Protein AF-A0A7J6RR13-F1 (afdb_monomer)

Structure (mmCIF, N/CA/C/O backbone):
data_AF-A0A7J6RR13-F1
#
_entry.id   AF-A0A7J6RR13-F1
#
loop_
_atom_site.group_PDB
_atom_site.id
_atom_site.type_symbol
_atom_site.label_atom_id
_atom_site.label_alt_id
_atom_site.label_comp_id
_atom_site.label_asym_id
_atom_site.label_entity_id
_atom_site.label_seq_id
_atom_site.pdbx_PDB_ins_code
_atom_site.Cartn_x
_atom_site.Cartn_y
_atom_site.Cartn_z
_atom_site.occupancy
_atom_site.B_iso_or_equiv
_atom_site.auth_seq_id
_atom_site.auth_comp_id
_atom_site.auth_asym_id
_atom_site.auth_atom_id
_atom_site.pdbx_PDB_model_num
ATOM 1 N N . MET A 1 1 ? 8.944 46.182 48.265 1.00 41.97 1 MET A N 1
ATOM 2 C CA . MET A 1 1 ? 8.358 44.903 47.811 1.00 41.97 1 MET A CA 1
ATOM 3 C C . MET A 1 1 ? 7.814 45.131 46.407 1.00 41.97 1 MET A C 1
ATOM 5 O O . MET A 1 1 ? 6.858 45.879 46.268 1.00 41.97 1 MET A O 1
ATOM 9 N N . ARG A 1 2 ? 8.484 44.636 45.361 1.00 43.03 2 ARG A N 1
ATOM 10 C CA . ARG A 1 2 ? 8.027 44.756 43.967 1.00 43.03 2 ARG A CA 1
ATOM 11 C C . ARG A 1 2 ? 7.889 43.349 43.400 1.00 43.03 2 ARG A C 1
ATOM 13 O O . ARG A 1 2 ? 8.850 42.588 43.429 1.00 43.03 2 ARG A O 1
ATOM 20 N N . SER A 1 3 ? 6.666 43.035 42.985 1.00 42.75 3 SER A N 1
ATOM 21 C CA . SER A 1 3 ? 6.217 41.752 42.454 1.00 42.75 3 SER A CA 1
ATOM 22 C C . SER A 1 3 ? 7.089 41.247 41.312 1.00 42.75 3 SER A C 1
ATOM 24 O O . SER A 1 3 ? 7.333 41.975 40.350 1.00 42.75 3 SER A O 1
ATOM 26 N N . LEU A 1 4 ? 7.473 39.973 41.388 1.00 46.00 4 LEU A N 1
ATOM 27 C CA . LEU A 1 4 ? 7.881 39.200 40.223 1.00 46.00 4 LEU A CA 1
ATOM 28 C C . LEU A 1 4 ? 6.623 38.702 39.504 1.00 46.00 4 LEU A C 1
ATOM 30 O O . LEU A 1 4 ? 5.854 37.910 40.047 1.00 46.00 4 LEU A O 1
ATOM 34 N N . LEU A 1 5 ? 6.431 39.171 38.275 1.00 46.97 5 LEU A N 1
ATOM 35 C CA . LEU A 1 5 ? 5.441 38.657 37.339 1.00 46.97 5 LEU A CA 1
ATOM 36 C C . LEU A 1 5 ? 6.044 37.407 36.677 1.00 46.97 5 LEU A C 1
ATOM 38 O O . LEU A 1 5 ? 6.950 37.519 35.854 1.00 46.97 5 LEU A O 1
ATOM 42 N N . SER A 1 6 ? 5.598 36.214 37.071 1.00 47.19 6 SER A N 1
ATOM 43 C CA . SER A 1 6 ? 6.022 34.967 36.420 1.00 47.19 6 SER A CA 1
ATOM 44 C C . SER A 1 6 ? 5.177 34.744 35.168 1.00 47.19 6 SER A C 1
ATOM 46 O O . SER A 1 6 ? 3.999 34.406 35.262 1.00 47.19 6 SER A O 1
ATOM 48 N N . ILE A 1 7 ? 5.768 34.958 33.992 1.00 52.34 7 ILE A N 1
ATOM 49 C CA . ILE A 1 7 ? 5.171 34.583 32.707 1.00 52.34 7 ILE A CA 1
ATOM 50 C C . ILE A 1 7 ? 5.373 33.074 32.547 1.00 52.34 7 ILE A C 1
ATOM 52 O O . ILE A 1 7 ? 6.474 32.616 32.248 1.00 52.34 7 ILE A O 1
ATOM 56 N N . ILE A 1 8 ? 4.317 32.294 32.773 1.00 52.72 8 ILE A N 1
ATOM 57 C CA . ILE A 1 8 ? 4.317 30.859 32.481 1.00 52.72 8 ILE A CA 1
ATOM 58 C C . ILE A 1 8 ? 4.077 30.702 30.977 1.00 52.72 8 ILE A C 1
ATOM 60 O O . ILE A 1 8 ? 2.943 30.776 30.502 1.00 52.72 8 ILE A O 1
ATOM 64 N N . PHE A 1 9 ? 5.151 30.493 30.216 1.00 44.97 9 PHE A N 1
ATOM 65 C CA . PHE A 1 9 ? 5.060 29.992 28.847 1.00 44.97 9 PHE A CA 1
ATOM 66 C C . PHE A 1 9 ? 4.526 28.557 28.896 1.00 44.97 9 PHE A C 1
ATOM 68 O O . PHE A 1 9 ? 5.249 27.616 29.213 1.00 44.97 9 PHE A O 1
ATOM 75 N N . SER A 1 10 ? 3.237 28.386 28.603 1.00 44.53 10 SER A N 1
ATOM 76 C CA . SER A 1 10 ? 2.660 27.065 28.359 1.00 44.53 10 SER A CA 1
ATOM 77 C C . SER A 1 10 ? 3.145 26.573 26.999 1.00 44.53 10 SER A C 1
ATOM 79 O O . SER A 1 10 ? 2.553 26.888 25.968 1.00 44.53 10 SER A O 1
ATOM 81 N N . ILE A 1 11 ? 4.242 25.817 26.987 1.00 50.94 11 ILE A N 1
ATOM 82 C CA . ILE A 1 11 ? 4.650 25.038 25.819 1.00 50.94 11 ILE A CA 1
ATOM 83 C C . ILE A 1 11 ? 3.606 23.928 25.673 1.00 50.94 11 ILE A C 1
ATOM 85 O O . ILE A 1 11 ? 3.635 22.935 26.397 1.00 50.94 11 ILE A O 1
ATOM 89 N N . ARG A 1 12 ? 2.633 24.106 24.772 1.00 43.94 12 ARG A N 1
ATOM 90 C CA . ARG A 1 12 ? 1.793 22.993 24.321 1.00 43.94 12 ARG A CA 1
ATOM 91 C C . ARG A 1 12 ? 2.690 22.069 23.508 1.00 43.94 12 ARG A C 1
ATOM 93 O O . ARG A 1 12 ? 2.877 22.290 22.316 1.00 43.94 12 ARG A O 1
ATOM 100 N N . ALA A 1 13 ? 3.252 21.054 24.160 1.00 44.22 13 ALA A N 1
ATOM 101 C CA . ALA A 1 13 ? 3.733 19.873 23.464 1.00 44.22 13 ALA A CA 1
ATOM 102 C C . ALA A 1 13 ? 2.550 19.346 22.646 1.00 44.22 13 ALA A C 1
ATOM 104 O O . ALA A 1 13 ? 1.556 18.876 23.200 1.00 44.22 13 ALA A O 1
ATOM 105 N N . THR A 1 14 ? 2.595 19.541 21.332 1.00 43.06 14 THR A N 1
ATOM 106 C CA . THR A 1 14 ? 1.625 18.946 20.418 1.00 43.06 14 THR A CA 1
ATOM 107 C C . THR A 1 14 ? 2.028 17.483 20.342 1.00 43.06 14 THR A C 1
ATOM 109 O O . THR A 1 14 ? 2.876 17.111 19.541 1.00 43.06 14 THR A O 1
ATOM 112 N N . GLN A 1 15 ? 1.539 16.678 21.287 1.00 44.94 15 GLN A N 1
ATOM 113 C CA . GLN A 1 15 ? 1.680 15.231 21.214 1.00 44.94 15 GLN A CA 1
ATOM 114 C C . GLN A 1 15 ? 1.097 14.823 19.861 1.00 44.94 15 GLN A C 1
ATOM 116 O O . GLN A 1 15 ? -0.059 15.151 19.579 1.00 44.94 15 GLN A O 1
ATOM 121 N N . ALA A 1 16 ? 1.924 14.226 18.999 1.00 55.31 16 ALA A N 1
ATOM 122 C CA . ALA A 1 16 ? 1.463 13.696 17.727 1.00 55.31 16 ALA A CA 1
ATOM 123 C C . ALA A 1 16 ? 0.256 12.794 18.016 1.00 55.31 16 ALA A C 1
ATOM 125 O O . ALA A 1 16 ? 0.287 11.998 18.959 1.00 55.31 16 ALA A O 1
ATOM 126 N N . ALA A 1 17 ? -0.846 13.007 17.294 1.00 58.78 17 ALA A N 1
ATOM 127 C CA . ALA A 1 17 ? -2.026 12.176 17.474 1.00 58.78 17 ALA A CA 1
ATOM 128 C C . ALA A 1 17 ? -1.633 10.712 17.206 1.00 58.78 17 ALA A C 1
ATOM 130 O O . ALA A 1 17 ? -0.877 10.472 16.262 1.00 58.78 17 ALA A O 1
ATOM 131 N N . PRO A 1 18 ? -2.106 9.751 18.019 1.00 69.88 18 PRO A N 1
ATOM 132 C CA . PRO A 1 18 ? -1.796 8.346 17.802 1.00 69.88 18 PRO A CA 1
ATOM 133 C C . PRO A 1 18 ? -2.224 7.919 16.396 1.00 69.88 18 PRO A C 1
ATOM 135 O O . PRO A 1 18 ? -3.224 8.401 15.860 1.00 69.88 18 PRO A O 1
ATOM 138 N N . CYS A 1 19 ? -1.448 7.017 15.798 1.00 85.00 19 CYS A N 1
ATOM 139 C CA . CYS A 1 19 ? -1.724 6.478 14.476 1.00 85.00 19 CYS A CA 1
ATOM 140 C C . CYS A 1 19 ? -2.986 5.615 14.493 1.00 85.00 19 CYS A C 1
ATOM 142 O O . CYS A 1 19 ? -2.949 4.423 14.797 1.00 85.00 19 CYS A O 1
ATOM 144 N N . GLU A 1 20 ? -4.117 6.245 14.190 1.00 88.19 20 GLU A N 1
ATOM 145 C CA . GLU A 1 20 ? -5.411 5.577 14.143 1.00 88.19 20 GLU A CA 1
ATOM 146 C C . GLU A 1 20 ? -5.452 4.537 13.014 1.00 88.19 20 GLU A C 1
ATOM 148 O O . GLU A 1 20 ? -4.972 4.806 11.905 1.00 88.19 20 GLU A O 1
ATOM 153 N N . PRO A 1 21 ? -6.067 3.365 13.250 1.00 90.62 21 PRO A N 1
ATOM 154 C CA . PRO A 1 21 ? -6.291 2.397 12.193 1.00 90.62 21 PRO A CA 1
ATOM 155 C C . PRO A 1 21 ? -7.102 2.969 11.031 1.00 90.62 21 PRO A C 1
ATOM 157 O O . PRO A 1 21 ? -8.007 3.792 11.204 1.00 90.62 21 PRO A O 1
ATOM 160 N N . LEU A 1 22 ? -6.810 2.475 9.834 1.00 92.19 22 LEU A N 1
ATOM 161 C CA . LEU A 1 22 ? -7.473 2.897 8.611 1.00 92.19 22 LEU A CA 1
ATOM 162 C C . LEU A 1 22 ? -8.853 2.254 8.478 1.00 92.19 22 LEU A C 1
ATOM 164 O O . LEU A 1 22 ? -9.094 1.117 8.883 1.00 92.19 22 LEU A O 1
ATOM 168 N N . ASP A 1 23 ? -9.764 2.989 7.848 1.00 93.19 23 ASP A N 1
ATOM 169 C CA . ASP A 1 23 ? -11.093 2.496 7.509 1.00 93.19 23 ASP A CA 1
ATOM 170 C C . ASP A 1 23 ? -11.580 3.088 6.183 1.00 93.19 23 ASP A C 1
ATOM 172 O O . ASP A 1 23 ? -11.466 4.300 5.926 1.00 93.19 23 ASP A O 1
ATOM 176 N N . GLY A 1 24 ? -12.159 2.220 5.354 1.00 94.44 24 GLY A N 1
ATOM 177 C CA . GLY A 1 24 ? -12.729 2.557 4.056 1.00 94.44 24 GLY A CA 1
ATOM 178 C C . GLY A 1 24 ? -11.845 2.186 2.867 1.00 94.44 24 GLY A C 1
ATOM 179 O O . GLY A 1 24 ? -10.867 1.450 2.974 1.00 94.44 24 GLY A O 1
ATOM 180 N N . ILE A 1 25 ? -12.231 2.679 1.692 1.00 96.62 25 ILE A N 1
ATOM 181 C CA . ILE A 1 25 ? -11.571 2.354 0.425 1.00 96.62 25 ILE A CA 1
ATOM 182 C C . ILE A 1 25 ? -10.623 3.487 0.052 1.00 96.62 25 ILE A C 1
ATOM 184 O O . ILE A 1 25 ? -11.032 4.645 -0.018 1.00 96.62 25 ILE A O 1
ATOM 188 N N . LEU A 1 26 ? -9.364 3.153 -0.204 1.00 96.12 26 LEU A N 1
ATOM 189 C CA . LEU A 1 26 ? -8.349 4.048 -0.734 1.00 96.12 26 LEU A CA 1
ATOM 190 C C . LEU A 1 26 ? -8.066 3.667 -2.187 1.00 96.12 26 LEU A C 1
ATOM 192 O O . LEU A 1 26 ? -7.718 2.528 -2.481 1.00 96.12 26 LEU A O 1
ATOM 196 N N . VAL A 1 27 ? -8.214 4.619 -3.101 1.00 96.81 27 VAL A N 1
ATOM 197 C CA . VAL A 1 27 ? -8.019 4.431 -4.546 1.00 96.81 27 VAL A CA 1
ATOM 198 C C . VAL A 1 27 ? -6.785 5.188 -5.008 1.00 96.81 27 VAL A C 1
ATOM 200 O O . VAL A 1 27 ? -6.430 6.217 -4.423 1.00 96.81 27 VAL A O 1
ATOM 203 N N . LYS A 1 28 ? -6.127 4.694 -6.062 1.00 95.38 28 LYS A N 1
ATOM 204 C CA . LYS A 1 28 ? -4.938 5.359 -6.601 1.00 95.38 28 LYS A CA 1
ATOM 205 C C . LYS A 1 28 ? -5.239 6.823 -6.937 1.00 95.38 28 LYS A C 1
ATOM 207 O O . LYS A 1 28 ? -6.207 7.130 -7.629 1.00 95.38 28 LYS A O 1
ATOM 212 N N . ASN A 1 29 ? -4.371 7.710 -6.466 1.00 95.88 29 ASN A N 1
ATOM 213 C CA . ASN A 1 29 ? -4.440 9.148 -6.684 1.00 95.88 29 ASN A CA 1
ATOM 214 C C . ASN A 1 29 ? -3.349 9.642 -7.646 1.00 95.88 29 ASN A C 1
ATOM 216 O O . ASN A 1 29 ? -3.658 10.355 -8.596 1.00 95.88 29 ASN A O 1
ATOM 220 N N . SER A 1 30 ? -2.092 9.247 -7.436 1.00 94.62 30 SER A N 1
ATOM 221 C CA . SER A 1 30 ? -0.953 9.611 -8.295 1.00 94.62 30 SER A CA 1
ATOM 222 C C . SER A 1 30 ? 0.056 8.464 -8.397 1.00 94.62 30 SER A C 1
ATOM 224 O O . SER A 1 30 ? -0.075 7.472 -7.685 1.00 94.62 30 SER A O 1
ATOM 226 N N . GLY A 1 31 ? 1.031 8.566 -9.304 1.00 91.81 31 GLY A N 1
ATOM 227 C CA . GLY A 1 31 ? 2.047 7.536 -9.559 1.00 91.81 31 GLY A CA 1
ATOM 228 C C . GLY A 1 31 ? 1.906 6.875 -10.938 1.00 91.81 31 GLY A C 1
ATOM 229 O O . GLY A 1 31 ? 1.072 7.306 -11.747 1.00 91.81 31 GLY A O 1
ATOM 230 N N . PRO A 1 32 ? 2.674 5.810 -11.226 1.00 90.31 32 PRO A N 1
ATOM 231 C CA . PRO A 1 32 ? 2.847 5.279 -12.580 1.00 90.31 32 PRO A CA 1
ATOM 232 C C . PRO A 1 32 ? 1.530 4.795 -13.194 1.00 90.31 32 PRO A C 1
ATOM 234 O O . PRO A 1 32 ? 0.698 4.192 -12.518 1.00 90.31 32 PRO A O 1
ATOM 237 N N . SER A 1 33 ? 1.318 5.052 -14.487 1.00 89.19 33 SER A N 1
ATOM 238 C CA . SER A 1 33 ? 0.071 4.706 -15.195 1.00 89.19 33 SER A CA 1
ATOM 239 C C . SER A 1 33 ? -0.192 3.198 -15.258 1.00 89.19 33 SER A C 1
ATOM 241 O O . SER A 1 33 ? -1.347 2.780 -15.264 1.00 89.19 33 SER A O 1
ATOM 243 N N . LYS A 1 34 ? 0.875 2.391 -15.246 1.00 87.19 34 LYS A N 1
ATOM 244 C CA . LYS A 1 34 ? 0.837 0.922 -15.224 1.00 87.19 34 LYS A CA 1
ATOM 245 C C . LYS A 1 34 ? 0.338 0.343 -13.891 1.00 87.19 34 LYS A C 1
ATOM 247 O O . LYS A 1 34 ? 0.056 -0.849 -13.836 1.00 87.19 34 LYS A O 1
ATOM 252 N N . LEU A 1 35 ? 0.220 1.161 -12.843 1.00 90.25 35 LEU A N 1
ATOM 253 C CA . LEU A 1 35 ? -0.398 0.788 -11.576 1.00 90.25 35 LEU A CA 1
ATOM 254 C C . LEU A 1 35 ? -1.759 1.459 -11.458 1.00 90.25 35 LEU A C 1
ATOM 256 O O . LEU A 1 35 ? -1.872 2.681 -11.570 1.00 90.25 35 LEU A O 1
ATOM 260 N N . THR A 1 36 ? -2.787 0.669 -11.184 1.00 93.00 36 THR A N 1
ATOM 261 C CA . THR A 1 36 ? -4.116 1.145 -10.781 1.00 93.00 36 THR A CA 1
ATOM 262 C C . THR A 1 36 ? -4.680 0.225 -9.703 1.00 93.00 36 THR A C 1
ATOM 264 O O . THR A 1 36 ? -4.099 -0.820 -9.412 1.00 93.00 36 THR A O 1
ATOM 267 N N . GLY A 1 37 ? -5.798 0.611 -9.090 1.00 94.25 37 GLY A N 1
ATOM 268 C CA . GLY A 1 37 ? -6.497 -0.227 -8.122 1.00 94.25 37 GLY A CA 1
ATOM 269 C C . GLY A 1 37 ? -6.823 0.491 -6.823 1.00 94.25 37 GLY A C 1
ATOM 270 O O . GLY A 1 37 ? -6.874 1.726 -6.759 1.00 94.25 37 GLY A O 1
ATOM 271 N N . SER A 1 38 ? -7.065 -0.311 -5.795 1.00 96.31 38 SER A N 1
ATOM 272 C CA . SER A 1 38 ? -7.536 0.141 -4.497 1.00 96.31 38 SER A CA 1
ATOM 273 C C . SER A 1 38 ? -7.102 -0.778 -3.365 1.00 96.31 38 SER A C 1
ATOM 275 O O . SER A 1 38 ? -6.947 -1.987 -3.549 1.00 96.31 38 SER A O 1
ATOM 277 N N . PHE A 1 39 ? -7.059 -0.202 -2.174 1.00 95.50 39 PHE A N 1
ATOM 278 C CA . PHE A 1 39 ? -7.016 -0.908 -0.907 1.00 95.50 39 PHE A CA 1
ATOM 279 C C . PHE A 1 39 ? -8.337 -0.686 -0.178 1.00 95.50 39 PHE A C 1
ATOM 281 O O . PHE A 1 39 ? -8.844 0.434 -0.144 1.00 95.50 39 PHE A O 1
ATOM 288 N N . LYS A 1 40 ? -8.904 -1.728 0.415 1.00 97.06 40 LYS A N 1
ATOM 289 C CA . LYS A 1 40 ? -10.096 -1.629 1.255 1.00 97.06 40 LYS A CA 1
ATOM 290 C C . LYS A 1 40 ? -9.708 -1.984 2.676 1.00 97.06 40 LYS A C 1
ATOM 292 O O . LYS A 1 40 ? -9.536 -3.155 2.985 1.00 97.06 40 LYS A O 1
ATOM 297 N N . PHE A 1 41 ? -9.590 -0.977 3.524 1.00 95.88 41 PHE A N 1
ATOM 298 C CA . PHE A 1 41 ? -9.243 -1.140 4.923 1.00 95.88 41 PHE A CA 1
ATOM 299 C C . PHE A 1 41 ? -10.477 -1.366 5.786 1.00 95.88 41 PHE A C 1
ATOM 301 O O . PHE A 1 41 ? -11.534 -0.761 5.602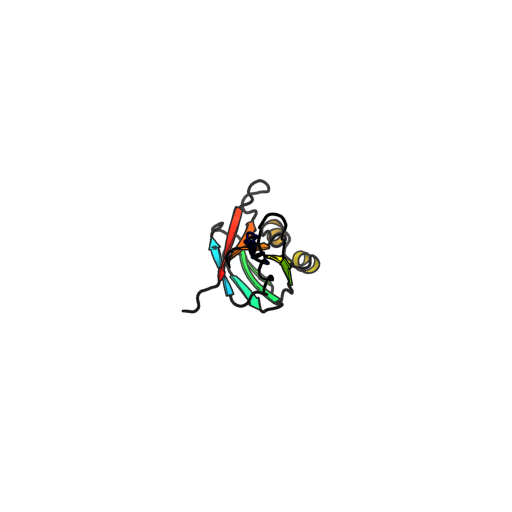 1.00 95.88 41 PHE A O 1
ATOM 308 N N . THR A 1 42 ? -10.271 -2.219 6.771 1.00 94.81 42 THR A N 1
ATOM 309 C CA . THR A 1 42 ? -10.975 -2.279 8.046 1.00 94.81 42 THR A CA 1
ATOM 310 C C . THR A 1 42 ? -9.963 -1.915 9.134 1.00 94.81 42 THR A C 1
ATOM 312 O O . THR A 1 42 ? -8.763 -1.859 8.869 1.00 94.81 42 THR A O 1
ATOM 315 N N . LYS A 1 43 ? -10.397 -1.747 10.384 1.00 92.88 43 LYS A N 1
ATOM 316 C CA . LYS A 1 43 ? -9.501 -1.353 11.489 1.00 92.88 43 LYS A CA 1
ATOM 317 C C . LYS A 1 43 ? -8.318 -2.298 11.760 1.00 92.88 43 LYS A C 1
ATOM 319 O O . LYS A 1 43 ? -7.425 -1.925 12.503 1.00 92.88 43 LYS A O 1
ATOM 324 N N . THR A 1 44 ? -8.328 -3.529 11.255 1.00 94.06 44 THR A N 1
ATOM 325 C CA . THR A 1 44 ? -7.268 -4.520 11.537 1.00 94.06 44 THR A CA 1
ATOM 326 C C . THR A 1 44 ? -6.809 -5.300 10.313 1.00 94.06 44 THR A C 1
ATOM 328 O O . THR A 1 44 ? -5.801 -5.997 10.374 1.00 94.06 44 THR A O 1
ATOM 331 N N . HIS A 1 45 ? -7.557 -5.218 9.212 1.00 96.19 45 HIS A N 1
ATOM 332 C CA . HIS A 1 45 ? -7.266 -5.940 7.979 1.00 96.19 45 HIS A CA 1
ATOM 333 C C . HIS A 1 45 ? -7.508 -5.059 6.763 1.00 96.19 45 HIS A C 1
ATOM 335 O O . HIS A 1 45 ? -8.325 -4.139 6.826 1.00 96.19 45 HIS A O 1
ATOM 341 N N . PHE A 1 46 ? -6.895 -5.386 5.634 1.00 95.44 46 PHE A N 1
ATOM 342 C CA . PHE A 1 46 ? -7.280 -4.804 4.358 1.00 95.44 46 PHE A CA 1
ATOM 343 C C . PHE A 1 46 ? -7.319 -5.819 3.222 1.00 95.44 46 PHE A C 1
ATOM 345 O O . PHE A 1 46 ? -6.620 -6.831 3.233 1.00 95.44 46 PHE A O 1
ATOM 352 N N . ASP A 1 47 ? -8.128 -5.506 2.218 1.00 95.25 47 ASP A N 1
ATOM 353 C CA . ASP A 1 47 ? -8.090 -6.163 0.920 1.00 95.25 47 ASP A CA 1
ATOM 354 C C . ASP A 1 47 ? -7.296 -5.295 -0.049 1.00 95.25 47 ASP A C 1
ATOM 356 O O . ASP A 1 47 ? -7.443 -4.072 -0.090 1.00 95.25 47 ASP A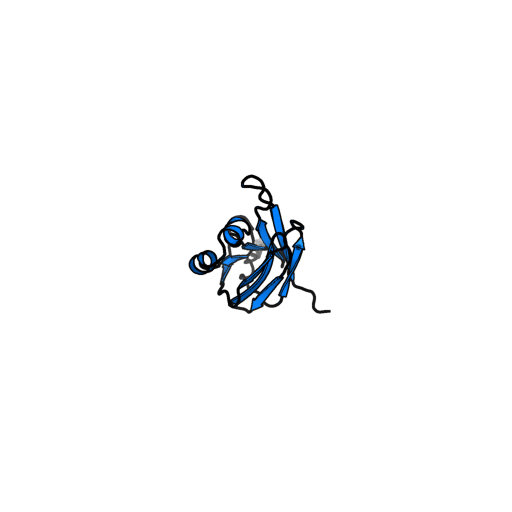 O 1
ATOM 360 N N . MET A 1 48 ? -6.479 -5.931 -0.871 1.00 92.81 48 MET A N 1
ATOM 361 C CA . MET A 1 48 ? -5.716 -5.305 -1.931 1.00 92.81 48 MET A CA 1
ATOM 362 C C . MET A 1 48 ? -6.240 -5.794 -3.274 1.00 92.81 48 MET A C 1
ATOM 364 O O . MET A 1 48 ? -6.270 -6.994 -3.543 1.00 92.81 48 MET A O 1
ATOM 368 N N . ASN A 1 49 ? -6.629 -4.856 -4.131 1.00 94.62 49 ASN A N 1
ATOM 369 C CA . ASN A 1 49 ? -7.042 -5.127 -5.500 1.00 94.62 49 ASN A CA 1
ATOM 370 C C . ASN A 1 49 ? -6.299 -4.169 -6.429 1.00 94.62 49 ASN A C 1
ATOM 372 O O . ASN A 1 49 ? -6.692 -3.012 -6.582 1.00 94.62 49 ASN A O 1
ATOM 376 N N . LEU A 1 50 ? -5.201 -4.644 -7.005 1.00 91.06 50 LEU A N 1
ATOM 377 C CA . LEU A 1 50 ? -4.330 -3.874 -7.880 1.00 91.06 50 LEU A CA 1
ATOM 378 C C . LEU A 1 50 ? -4.411 -4.407 -9.306 1.00 91.06 50 LEU A C 1
ATOM 380 O O . LEU A 1 50 ? -4.656 -5.584 -9.548 1.00 91.06 50 LEU A O 1
ATOM 384 N N . ASN A 1 51 ? -4.157 -3.535 -10.267 1.00 90.31 51 ASN A N 1
ATOM 385 C CA . ASN A 1 51 ? -3.788 -3.931 -11.612 1.00 90.31 51 ASN A CA 1
ATOM 386 C C . ASN A 1 51 ? -2.377 -3.404 -11.866 1.00 90.31 51 ASN A C 1
ATOM 388 O O . ASN A 1 51 ? -2.142 -2.193 -11.815 1.00 90.31 51 ASN A O 1
ATOM 392 N N . TYR A 1 52 ? -1.462 -4.342 -12.085 1.00 83.19 52 TYR A N 1
ATOM 393 C CA . TYR A 1 52 ? -0.039 -4.122 -12.274 1.00 83.19 52 TYR A CA 1
ATOM 394 C C . TYR A 1 52 ? 0.330 -4.484 -13.716 1.00 83.19 52 TYR A C 1
ATOM 396 O O . TYR A 1 52 ? 0.191 -5.636 -14.124 1.00 83.19 52 TYR A O 1
ATOM 404 N N . ALA A 1 53 ? 0.770 -3.502 -14.505 1.00 83.81 53 ALA A N 1
ATOM 405 C CA . ALA A 1 53 ? 1.164 -3.672 -15.909 1.00 83.81 53 ALA A CA 1
ATOM 406 C C . ALA A 1 53 ? 0.119 -4.412 -16.778 1.00 83.81 53 ALA A C 1
ATOM 408 O O . ALA A 1 53 ? 0.468 -5.139 -17.704 1.00 83.81 53 ALA A O 1
ATOM 409 N N . GLY A 1 54 ? -1.174 -4.237 -16.483 1.00 84.31 54 GLY A N 1
ATOM 410 C CA . GLY A 1 54 ? -2.272 -4.897 -17.197 1.00 84.31 54 GLY A CA 1
ATOM 411 C C . GLY A 1 54 ? -2.686 -6.256 -16.622 1.00 84.31 54 GLY A C 1
ATOM 412 O O . GLY A 1 54 ? -3.659 -6.834 -17.103 1.00 84.31 54 GLY A O 1
ATOM 413 N N . SER A 1 55 ? -2.001 -6.751 -15.588 1.00 85.69 55 SER A N 1
ATOM 414 C CA . SER A 1 55 ? -2.353 -7.984 -14.881 1.00 85.69 55 SER A CA 1
ATOM 415 C C . SER A 1 55 ? -3.073 -7.678 -13.561 1.00 85.69 55 SER A C 1
ATOM 417 O O . SER A 1 55 ? -2.517 -6.974 -12.711 1.00 85.69 55 SER A O 1
ATOM 419 N N . PRO A 1 56 ? -4.296 -8.200 -13.346 1.00 90.00 56 PRO A N 1
ATOM 420 C CA . PRO A 1 56 ? -4.993 -8.038 -12.079 1.00 90.00 56 PRO A CA 1
ATOM 421 C C . PRO A 1 56 ? -4.330 -8.878 -10.984 1.00 90.00 56 PRO A C 1
ATOM 423 O O . PRO A 1 56 ? -3.938 -10.024 -11.203 1.00 90.00 56 PRO A O 1
ATOM 426 N N . TYR A 1 57 ? -4.264 -8.316 -9.785 1.00 87.00 57 TYR A N 1
ATOM 427 C CA . TYR A 1 57 ? -3.738 -8.959 -8.597 1.00 87.00 57 TYR A CA 1
ATOM 428 C C . TYR A 1 57 ? -4.614 -8.642 -7.388 1.00 87.00 57 TYR A C 1
ATOM 430 O O . TYR A 1 57 ? -4.888 -7.479 -7.087 1.00 87.00 57 TYR A O 1
ATOM 438 N N . ARG A 1 58 ? -5.051 -9.691 -6.687 1.00 91.25 58 ARG A N 1
ATOM 439 C CA . ARG A 1 58 ? -5.947 -9.577 -5.539 1.00 91.25 58 ARG A CA 1
ATOM 440 C C . ARG A 1 58 ? -5.451 -10.427 -4.383 1.00 91.25 58 ARG A C 1
ATOM 442 O O . ARG A 1 58 ? -5.175 -11.610 -4.561 1.00 91.25 58 ARG A O 1
ATOM 449 N N . VAL A 1 59 ? -5.404 -9.821 -3.204 1.00 89.38 59 VAL A N 1
ATOM 450 C CA . VAL A 1 59 ? -5.197 -10.497 -1.921 1.00 89.38 59 VAL A CA 1
ATOM 451 C C . VAL A 1 59 ? -6.187 -9.907 -0.938 1.00 89.38 59 VAL A C 1
ATOM 453 O O . VAL A 1 59 ? -6.405 -8.701 -0.927 1.00 89.38 59 VAL A O 1
ATOM 456 N N . GLU A 1 60 ? -6.797 -10.752 -0.127 1.00 92.69 60 GLU A N 1
ATOM 457 C CA . GLU A 1 60 ? -7.842 -10.346 0.806 1.00 92.69 60 GLU A CA 1
ATOM 458 C C . GLU A 1 60 ? -7.424 -10.632 2.235 1.00 92.69 60 GLU A C 1
ATOM 460 O O . GLU A 1 60 ? -6.596 -11.514 2.483 1.00 92.69 60 GLU A O 1
ATOM 465 N N . ASN A 1 61 ? -8.052 -9.916 3.163 1.00 93.94 61 ASN A N 1
ATOM 466 C CA . ASN A 1 61 ? -7.921 -10.155 4.590 1.00 93.94 61 ASN A CA 1
ATOM 467 C C . ASN A 1 61 ? -6.455 -10.135 5.072 1.00 93.94 61 ASN A C 1
ATOM 469 O O . ASN A 1 61 ? -6.023 -11.005 5.830 1.00 93.94 61 ASN A O 1
ATOM 473 N N . ILE A 1 62 ? -5.679 -9.149 4.613 1.00 92.88 62 ILE A N 1
ATOM 474 C CA . ILE A 1 62 ? -4.295 -8.934 5.044 1.00 92.88 62 ILE A CA 1
ATOM 475 C C . ILE A 1 62 ? -4.315 -8.265 6.420 1.00 92.88 62 ILE A C 1
ATOM 477 O O . ILE A 1 62 ? -4.794 -7.134 6.503 1.00 92.88 62 ILE A O 1
ATOM 481 N N . PRO A 1 63 ? -3.809 -8.910 7.487 1.00 93.81 63 PRO A N 1
ATOM 482 C CA . PRO A 1 63 ? -3.680 -8.260 8.784 1.00 93.81 63 PRO A CA 1
ATOM 483 C C . PRO A 1 63 ? -2.630 -7.147 8.724 1.00 93.81 63 PRO A C 1
ATOM 485 O O . PRO A 1 63 ? -1.601 -7.302 8.062 1.00 93.81 63 PRO A O 1
ATOM 488 N N . TYR A 1 64 ? -2.879 -6.050 9.437 1.00 93.75 64 TYR A N 1
ATOM 489 C CA . TYR A 1 64 ? -1.925 -4.949 9.575 1.00 93.75 64 TYR A CA 1
ATOM 490 C C . TYR A 1 64 ? -2.031 -4.270 10.944 1.00 93.75 64 TYR A C 1
ATOM 492 O O . TYR A 1 64 ? -3.043 -4.391 11.644 1.00 93.75 64 TYR A O 1
ATOM 500 N N . SER A 1 65 ? -1.006 -3.494 11.279 1.00 93.00 65 SER A N 1
ATOM 501 C CA . SER A 1 65 ? -1.022 -2.512 12.366 1.00 93.00 65 SER A CA 1
ATOM 502 C C . SER A 1 65 ? -0.557 -1.149 11.866 1.00 93.00 65 SER A C 1
ATOM 504 O O . SER A 1 65 ? 0.140 -1.053 10.863 1.00 93.00 65 SER A O 1
ATOM 506 N N . MET A 1 66 ? -0.958 -0.085 12.560 1.00 92.31 66 MET A N 1
ATOM 507 C CA . MET A 1 66 ? -0.379 1.241 12.348 1.00 92.31 66 MET A CA 1
ATOM 508 C C . MET A 1 66 ? 0.690 1.478 13.411 1.00 92.31 66 MET A C 1
ATOM 510 O O . MET A 1 66 ? 0.414 1.316 14.602 1.00 92.31 66 MET A O 1
ATOM 514 N N . VAL A 1 67 ? 1.888 1.864 12.989 1.00 89.50 67 VAL A N 1
ATOM 515 C CA . VAL A 1 67 ? 3.013 2.171 13.875 1.00 89.50 67 VAL A CA 1
ATOM 516 C C . VAL A 1 67 ? 3.365 3.645 13.721 1.00 89.50 67 VAL A C 1
ATOM 518 O O . VAL A 1 67 ? 3.484 4.155 12.610 1.00 89.50 67 VAL A O 1
ATOM 521 N N . ASP A 1 68 ? 3.491 4.349 14.844 1.00 86.00 68 ASP A N 1
ATOM 522 C CA . ASP A 1 68 ? 3.983 5.727 14.852 1.00 86.00 68 ASP A CA 1
ATOM 523 C C . ASP A 1 68 ? 5.499 5.717 14.643 1.00 86.00 68 ASP A C 1
ATOM 525 O O . ASP A 1 68 ? 6.248 5.244 15.503 1.00 86.00 68 ASP A O 1
ATOM 529 N N . VAL A 1 69 ? 5.940 6.222 13.492 1.00 79.00 69 VAL A N 1
ATOM 530 C CA . VAL A 1 69 ? 7.359 6.364 13.167 1.00 79.00 69 VAL A CA 1
ATOM 531 C C . VAL A 1 69 ? 7.711 7.833 13.336 1.00 79.00 69 VAL A C 1
ATOM 533 O O . VAL A 1 69 ? 7.675 8.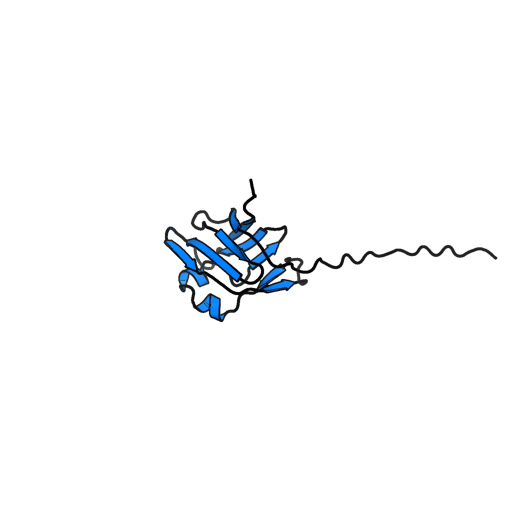636 12.403 1.00 79.00 69 VAL A O 1
ATOM 536 N N . GLN A 1 70 ? 8.025 8.198 14.580 1.00 65.06 70 GLN A N 1
ATOM 537 C CA . GLN A 1 70 ? 8.384 9.573 14.944 1.00 65.06 70 GLN A CA 1
ATOM 538 C C . GLN A 1 70 ? 9.707 10.022 14.309 1.00 65.06 70 GLN A C 1
ATOM 540 O O . GLN A 1 70 ? 9.959 11.223 14.169 1.00 65.06 70 GLN A O 1
ATOM 545 N N . ASP A 1 71 ? 10.536 9.073 13.877 1.00 55.16 71 ASP A N 1
ATOM 546 C CA . ASP A 1 71 ? 11.783 9.360 13.190 1.00 55.16 71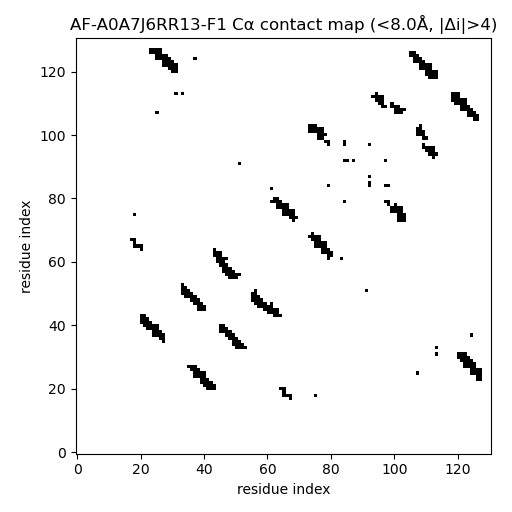 ASP A CA 1
ATOM 547 C C . ASP A 1 71 ? 11.496 9.883 11.768 1.00 55.16 71 ASP A C 1
ATOM 549 O O . ASP A 1 71 ? 10.845 9.245 10.947 1.00 55.16 71 ASP A O 1
ATOM 553 N N . ALA A 1 72 ? 11.991 11.091 11.478 1.00 50.66 72 ALA A N 1
ATOM 554 C CA . ALA A 1 72 ? 11.929 11.777 10.178 1.00 50.66 72 ALA A CA 1
ATOM 555 C C . ALA A 1 72 ? 10.567 12.344 9.711 1.00 50.66 72 ALA A C 1
ATOM 557 O O . ALA A 1 72 ? 10.470 12.790 8.567 1.00 50.66 72 ALA A O 1
ATOM 558 N N . GLY A 1 73 ? 9.540 12.417 10.567 1.00 58.59 73 GLY A N 1
ATOM 559 C CA . GLY A 1 73 ? 8.275 13.090 10.220 1.00 58.59 73 GLY A CA 1
ATOM 560 C C . GLY A 1 73 ? 7.475 12.390 9.112 1.00 58.59 73 GLY A C 1
ATOM 561 O O . GLY A 1 73 ? 6.711 13.041 8.400 1.00 58.59 73 GLY A O 1
ATOM 562 N N . GLN A 1 74 ? 7.667 11.077 8.958 1.00 63.38 74 GLN A N 1
ATOM 563 C CA . GLN A 1 74 ? 7.095 10.262 7.880 1.00 63.38 74 GLN A CA 1
ATOM 564 C C . GLN A 1 74 ? 5.625 9.866 8.118 1.00 63.38 74 GLN A C 1
ATOM 566 O O . GLN A 1 74 ? 4.982 9.306 7.232 1.00 63.38 74 GLN A O 1
ATOM 571 N N . GLY A 1 75 ? 5.059 10.226 9.275 1.00 78.25 75 GLY A N 1
ATOM 572 C CA . GLY A 1 75 ? 3.671 9.945 9.629 1.00 78.25 75 GLY A CA 1
ATOM 573 C C . GLY A 1 75 ? 3.518 8.563 10.258 1.00 78.25 75 GLY A C 1
ATOM 574 O O . GLY A 1 75 ? 4.306 8.180 11.117 1.00 78.25 75 GLY A O 1
ATOM 575 N N . CYS A 1 76 ? 2.486 7.831 9.846 1.00 88.56 76 CYS A N 1
ATOM 576 C CA . CYS A 1 76 ? 2.167 6.520 10.405 1.00 88.56 76 CYS A CA 1
ATOM 577 C C . CYS A 1 76 ? 2.529 5.411 9.422 1.00 88.56 76 CYS A C 1
ATOM 579 O O . CYS A 1 76 ? 1.991 5.380 8.320 1.00 88.56 76 CYS A O 1
ATOM 581 N N . GLU A 1 77 ? 3.390 4.482 9.810 1.00 91.69 77 GLU A N 1
ATOM 582 C CA . GLU A 1 77 ? 3.717 3.318 8.991 1.00 91.69 77 GLU A CA 1
ATOM 583 C C . GLU A 1 77 ? 2.599 2.275 9.065 1.00 91.69 77 GLU A C 1
ATOM 585 O O . GLU A 1 77 ? 2.023 2.015 10.125 1.00 91.69 77 GLU A O 1
ATOM 590 N N . LEU A 1 78 ? 2.286 1.686 7.916 1.00 92.75 78 LEU A N 1
ATOM 591 C CA . LEU A 1 78 ? 1.422 0.526 7.795 1.00 92.75 78 LEU A CA 1
ATOM 592 C C . LEU A 1 78 ? 2.293 -0.732 7.908 1.00 92.75 78 LEU A C 1
ATOM 594 O O . LEU A 1 78 ? 2.902 -1.162 6.930 1.00 92.75 78 LEU A O 1
ATOM 598 N N . ASP A 1 79 ? 2.331 -1.320 9.097 1.00 92.44 79 ASP A N 1
ATOM 599 C CA . ASP A 1 79 ? 3.103 -2.526 9.378 1.00 92.44 79 ASP A CA 1
ATOM 600 C C . ASP A 1 79 ? 2.358 -3.772 8.878 1.00 92.44 79 ASP A C 1
ATOM 602 O O . ASP A 1 79 ? 1.230 -4.067 9.295 1.00 92.44 79 ASP A O 1
ATOM 606 N N . ILE A 1 80 ? 2.996 -4.496 7.958 1.00 91.12 80 ILE A N 1
ATOM 607 C CA . ILE A 1 80 ? 2.491 -5.722 7.341 1.00 91.12 80 ILE A CA 1
ATOM 608 C C . ILE A 1 80 ? 3.520 -6.821 7.582 1.00 91.12 80 ILE A C 1
ATOM 610 O O . ILE A 1 80 ? 4.658 -6.739 7.123 1.00 91.12 80 ILE A O 1
ATOM 614 N N . ALA A 1 81 ? 3.094 -7.905 8.232 1.00 88.69 81 ALA A N 1
ATOM 615 C CA . ALA A 1 81 ? 3.977 -9.025 8.530 1.00 88.69 81 ALA A CA 1
ATOM 616 C C . ALA A 1 81 ? 4.654 -9.581 7.261 1.00 88.69 81 ALA A C 1
ATOM 618 O O . ALA A 1 81 ? 3.986 -9.894 6.270 1.00 88.69 81 ALA A O 1
ATOM 619 N N . GLU A 1 82 ? 5.972 -9.805 7.323 1.00 88.44 82 GLU A N 1
ATOM 620 C CA . GLU A 1 82 ? 6.765 -10.293 6.185 1.00 88.44 82 GLU A CA 1
ATOM 621 C C . GLU A 1 82 ? 6.203 -11.596 5.592 1.00 88.44 82 GLU A C 1
ATOM 623 O O . GLU A 1 82 ? 6.088 -11.724 4.375 1.00 88.44 82 GLU A O 1
ATOM 628 N N . SER A 1 83 ? 5.724 -12.512 6.440 1.00 88.12 83 SER A N 1
ATOM 629 C CA . SER A 1 83 ? 5.090 -13.771 6.009 1.00 88.12 83 SER A CA 1
ATOM 630 C C . SER A 1 83 ? 3.849 -13.595 5.117 1.00 88.12 83 SER A C 1
ATOM 632 O O . SER A 1 83 ? 3.457 -14.525 4.408 1.00 88.12 83 SER A O 1
ATOM 634 N N . VAL A 1 84 ? 3.201 -12.426 5.144 1.00 86.25 84 VAL A N 1
ATOM 635 C CA . VAL A 1 84 ? 2.113 -12.081 4.220 1.00 86.25 84 VAL A CA 1
ATOM 636 C C . VAL A 1 84 ? 2.680 -11.583 2.895 1.00 86.25 84 VAL A C 1
ATOM 638 O O . VAL A 1 84 ? 2.229 -12.025 1.837 1.00 86.25 84 VAL A O 1
ATOM 641 N N . LEU A 1 85 ? 3.697 -10.719 2.941 1.00 87.62 85 LEU A N 1
ATOM 642 C CA . LEU A 1 85 ? 4.384 -10.208 1.751 1.00 87.62 85 LEU A CA 1
ATOM 643 C C . LEU A 1 85 ? 5.027 -11.340 0.935 1.00 87.62 85 LEU A C 1
ATOM 645 O O . LEU A 1 85 ? 5.010 -11.309 -0.290 1.00 87.62 85 LEU A O 1
ATOM 649 N N . GLU A 1 86 ? 5.548 -12.376 1.589 1.00 88.19 86 GLU A N 1
ATOM 650 C CA . GLU A 1 86 ? 6.147 -13.542 0.926 1.00 88.19 86 GLU A CA 1
ATOM 651 C C . GLU A 1 86 ? 5.157 -14.415 0.147 1.00 88.19 86 GLU A C 1
ATOM 653 O O . GLU A 1 86 ? 5.571 -15.161 -0.738 1.00 88.19 86 GLU A O 1
ATOM 658 N N . LYS A 1 87 ? 3.853 -14.312 0.427 1.00 83.31 87 LYS A N 1
ATOM 659 C CA . LYS A 1 87 ? 2.812 -15.022 -0.337 1.00 83.31 87 LYS A CA 1
ATOM 660 C C . LYS A 1 87 ? 2.477 -14.330 -1.655 1.00 83.31 87 LYS A C 1
ATOM 662 O O . LYS A 1 87 ? 1.732 -14.886 -2.461 1.00 83.31 87 LYS A O 1
ATOM 667 N N . MET A 1 88 ? 2.992 -13.121 -1.868 1.00 82.75 88 MET A N 1
ATOM 668 C CA . MET A 1 88 ? 2.766 -12.370 -3.093 1.00 82.75 88 MET A CA 1
ATOM 669 C C . MET A 1 88 ? 3.637 -12.913 -4.235 1.00 82.75 88 MET A C 1
ATOM 671 O O . MET A 1 88 ? 4.760 -13.361 -3.989 1.00 82.75 88 MET A O 1
ATOM 675 N N . PRO A 1 89 ? 3.167 -12.858 -5.496 1.00 83.12 89 PRO A N 1
ATOM 676 C CA . PRO A 1 89 ? 4.005 -13.145 -6.649 1.00 83.12 89 PRO A CA 1
ATOM 677 C C . PRO A 1 89 ? 5.289 -12.321 -6.591 1.00 83.12 89 PRO A C 1
ATOM 679 O O . PRO A 1 89 ? 5.253 -11.135 -6.261 1.00 83.12 89 PRO A O 1
ATOM 682 N N . LYS A 1 90 ? 6.420 -12.954 -6.916 1.00 83.75 90 LYS A N 1
ATOM 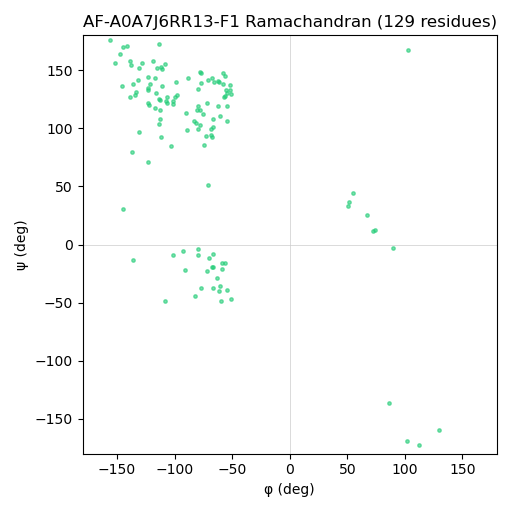683 C CA . LYS A 1 90 ? 7.752 -12.348 -6.786 1.00 83.75 90 LYS A CA 1
ATOM 684 C C . LYS A 1 90 ? 7.830 -10.968 -7.448 1.00 83.75 90 LYS A C 1
ATOM 686 O O . LYS A 1 90 ? 8.288 -10.036 -6.805 1.00 83.75 90 LYS A O 1
ATOM 691 N N . ASN A 1 91 ? 7.321 -10.849 -8.673 1.00 79.38 91 ASN A N 1
ATOM 692 C CA . ASN A 1 91 ? 7.262 -9.588 -9.408 1.00 79.38 91 ASN A CA 1
ATOM 693 C C . ASN A 1 91 ? 6.437 -8.533 -8.661 1.00 79.38 91 ASN A C 1
ATOM 695 O O . ASN A 1 91 ? 6.925 -7.449 -8.406 1.00 79.38 91 ASN A O 1
ATOM 699 N N . VAL A 1 92 ? 5.236 -8.862 -8.180 1.00 81.06 92 VAL A N 1
ATOM 700 C CA . VAL A 1 92 ? 4.434 -7.891 -7.416 1.00 81.06 92 VAL A CA 1
ATOM 701 C C . VAL A 1 92 ? 5.145 -7.449 -6.135 1.00 81.06 92 VAL A C 1
ATOM 703 O O . VAL A 1 92 ? 5.101 -6.275 -5.794 1.00 81.06 92 VAL A O 1
ATOM 706 N N . ARG A 1 93 ? 5.809 -8.367 -5.425 1.00 84.19 93 ARG A N 1
ATOM 707 C CA . ARG A 1 93 ? 6.542 -8.051 -4.189 1.00 84.19 93 ARG A CA 1
ATOM 708 C C . ARG A 1 93 ? 7.762 -7.158 -4.427 1.00 84.19 93 ARG A C 1
ATOM 710 O O . ARG A 1 93 ? 8.078 -6.344 -3.569 1.00 84.19 93 ARG A O 1
ATOM 717 N N . GLU A 1 94 ? 8.473 -7.373 -5.529 1.00 80.75 94 GLU A N 1
ATOM 718 C CA . GLU A 1 94 ? 9.661 -6.594 -5.903 1.00 80.75 94 GLU A CA 1
ATOM 719 C C . GLU A 1 94 ? 9.258 -5.232 -6.483 1.00 80.75 94 GLU A C 1
ATOM 721 O O . GLU A 1 94 ? 9.855 -4.217 -6.145 1.00 80.75 94 GLU A O 1
ATOM 726 N N . ASP A 1 95 ? 8.171 -5.192 -7.251 1.00 82.62 95 ASP A N 1
ATOM 727 C CA . ASP A 1 95 ? 7.771 -4.002 -7.995 1.00 82.62 95 ASP A CA 1
ATOM 728 C C . ASP A 1 95 ? 6.826 -3.077 -7.207 1.00 82.62 95 ASP A C 1
ATOM 730 O O . ASP A 1 95 ? 6.694 -1.893 -7.525 1.00 82.62 95 ASP A O 1
ATOM 734 N N . VAL A 1 96 ? 6.126 -3.597 -6.194 1.00 82.12 96 VAL A N 1
ATOM 735 C CA . VAL A 1 96 ? 5.207 -2.840 -5.334 1.00 82.12 96 VAL A CA 1
ATOM 736 C C . VAL A 1 96 ? 5.798 -2.790 -3.930 1.00 82.12 96 VAL A C 1
ATOM 738 O O . VAL A 1 96 ? 5.781 -3.783 -3.205 1.00 82.12 96 VAL A O 1
ATOM 741 N N . GLY A 1 97 ? 6.289 -1.616 -3.526 1.00 82.31 97 GLY A N 1
ATOM 742 C CA . GLY A 1 97 ? 6.976 -1.367 -2.257 1.00 82.31 97 GLY A CA 1
ATOM 743 C C . GLY A 1 97 ? 6.076 -1.405 -1.021 1.00 82.31 97 GLY A C 1
ATOM 744 O O . GLY A 1 97 ? 6.119 -0.500 -0.196 1.00 82.31 97 GLY A O 1
ATOM 745 N N . LEU A 1 98 ? 5.281 -2.465 -0.854 1.00 84.75 98 LEU A N 1
ATOM 746 C CA . LEU A 1 98 ? 4.398 -2.672 0.301 1.00 84.75 98 LEU A CA 1
ATOM 747 C C . LEU A 1 98 ? 5.154 -2.898 1.618 1.00 84.75 98 LEU A C 1
ATOM 749 O O . LEU A 1 98 ? 4.533 -2.945 2.671 1.00 84.75 98 LEU A O 1
ATOM 753 N N . ARG A 1 99 ? 6.484 -3.043 1.560 1.00 83.94 99 ARG A N 1
ATOM 754 C CA . ARG A 1 99 ? 7.368 -3.098 2.733 1.00 83.94 99 ARG A CA 1
ATOM 755 C C . ARG A 1 99 ? 7.518 -1.750 3.436 1.00 83.94 99 ARG A C 1
ATOM 757 O O . ARG A 1 99 ? 7.918 -1.744 4.586 1.00 83.94 99 ARG A O 1
ATOM 764 N N . LEU A 1 100 ? 7.274 -0.642 2.735 1.00 86.50 100 LEU A N 1
ATOM 765 C CA . LEU A 1 100 ? 7.466 0.716 3.244 1.00 86.50 100 LEU A CA 1
ATOM 766 C C . LEU A 1 100 ? 6.273 1.568 2.815 1.00 86.50 100 LEU A C 1
ATOM 768 O O . LEU A 1 100 ? 6.322 2.290 1.816 1.00 86.50 100 LEU A O 1
ATOM 772 N N . VAL A 1 101 ? 5.175 1.418 3.552 1.00 90.50 101 VAL A N 1
ATOM 773 C CA . VAL A 1 101 ? 3.916 2.114 3.290 1.00 90.50 101 VAL A CA 1
ATOM 774 C C . VAL A 1 101 ? 3.637 3.076 4.433 1.00 90.50 101 VAL A C 1
ATOM 776 O O . VAL A 1 101 ? 3.549 2.664 5.584 1.00 90.50 101 VAL A O 1
ATOM 779 N N . PHE A 1 102 ? 3.431 4.348 4.109 1.00 90.69 102 PHE A N 1
ATOM 780 C CA . PHE A 1 102 ? 3.192 5.397 5.096 1.00 90.69 102 PHE A CA 1
ATOM 781 C C . PHE A 1 102 ? 1.859 6.086 4.854 1.00 90.69 102 PHE A C 1
ATOM 783 O O . PHE A 1 102 ? 1.511 6.420 3.723 1.00 90.69 102 PHE A O 1
ATOM 790 N N . LEU A 1 103 ? 1.123 6.351 5.923 1.00 88.81 103 LEU A N 1
ATOM 791 C CA . LEU A 1 103 ? 0.012 7.279 5.931 1.00 88.81 103 LEU A CA 1
ATOM 792 C C . LEU A 1 103 ? 0.532 8.671 6.292 1.00 88.81 103 LEU A C 1
ATOM 794 O O . LEU A 1 103 ? 0.922 8.933 7.431 1.00 88.81 103 LEU A O 1
ATOM 798 N N . TYR A 1 104 ? 0.457 9.578 5.326 1.00 85.25 104 TYR A N 1
ATOM 799 C CA . TYR A 1 104 ? 0.804 10.982 5.499 1.00 85.25 104 TYR A CA 1
ATOM 800 C C . TYR A 1 104 ? -0.275 11.853 4.859 1.00 85.25 104 TYR A C 1
ATOM 802 O O . TYR A 1 104 ? -0.685 11.614 3.720 1.00 85.25 104 TYR A O 1
ATOM 810 N N . GLU A 1 105 ? -0.781 12.825 5.623 1.00 84.19 105 GLU A N 1
ATOM 811 C CA . GLU A 1 105 ? -1.873 13.725 5.213 1.00 84.19 105 GLU A CA 1
ATOM 812 C C . GLU A 1 105 ? -3.121 12.987 4.675 1.00 84.19 105 GLU A C 1
ATOM 814 O O . GLU A 1 105 ? -3.786 13.427 3.739 1.00 84.19 105 GLU A O 1
ATOM 819 N N . GLY A 1 106 ? -3.455 11.829 5.261 1.00 84.12 106 GLY A N 1
ATOM 820 C CA . GLY A 1 106 ? -4.629 11.034 4.872 1.00 84.12 106 GLY A CA 1
ATOM 821 C C . GLY A 1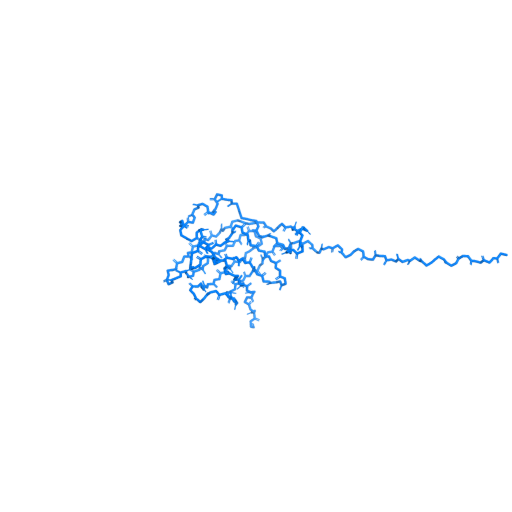 106 ? -4.484 10.270 3.548 1.00 84.12 106 GLY A C 1
ATOM 822 O O . GLY A 1 106 ? -5.476 9.753 3.025 1.00 84.12 106 GLY A O 1
ATOM 823 N N . MET A 1 107 ? -3.269 10.184 3.007 1.00 91.69 107 MET A N 1
ATOM 824 C CA . MET A 1 107 ? -2.934 9.388 1.829 1.00 91.69 107 MET A CA 1
ATOM 825 C C . MET A 1 107 ? -1.939 8.295 2.196 1.00 91.69 107 MET A C 1
ATOM 827 O O . MET A 1 107 ? -1.041 8.524 3.001 1.00 91.69 107 MET A O 1
ATOM 831 N N . LEU A 1 108 ? -2.086 7.120 1.586 1.00 93.19 108 LEU A N 1
ATOM 832 C CA . LEU A 1 108 ? -1.041 6.103 1.606 1.00 93.19 108 LEU A CA 1
ATOM 833 C C . LEU A 1 108 ? 0.018 6.448 0.574 1.00 93.19 108 LEU A C 1
ATOM 835 O O . LEU A 1 108 ? -0.326 6.733 -0.573 1.00 93.19 108 LEU A O 1
ATOM 839 N N . HIS A 1 109 ? 1.275 6.354 0.976 1.00 92.75 109 HIS A N 1
ATOM 840 C CA . HIS A 1 109 ? 2.460 6.586 0.166 1.00 92.75 109 HIS A CA 1
ATOM 841 C C . HIS A 1 109 ? 3.324 5.339 0.194 1.00 92.75 109 HIS A C 1
ATOM 843 O O . HIS A 1 109 ? 3.561 4.772 1.256 1.00 92.75 109 HIS A O 1
ATOM 849 N N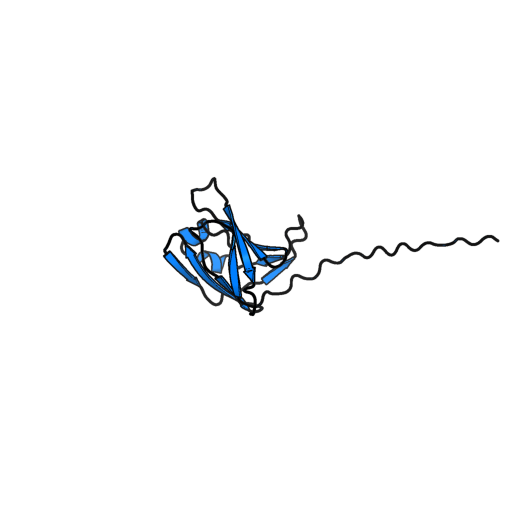 . PHE A 1 110 ? 3.804 4.933 -0.970 1.00 91.75 110 PHE A N 1
ATOM 850 C CA . PHE A 1 110 ? 4.870 3.948 -1.111 1.00 91.75 110 PHE A CA 1
ATOM 851 C C . PHE A 1 110 ? 5.553 4.151 -2.463 1.00 91.75 110 PHE A C 1
ATOM 853 O O . PHE A 1 110 ? 5.152 5.008 -3.258 1.00 91.75 110 PHE A O 1
ATOM 860 N N . THR A 1 111 ? 6.608 3.392 -2.731 1.00 89.62 111 THR A N 1
ATOM 861 C CA . THR A 1 111 ? 7.333 3.423 -4.004 1.00 89.62 111 THR A CA 1
ATOM 862 C C . THR A 1 111 ? 7.075 2.159 -4.811 1.00 89.6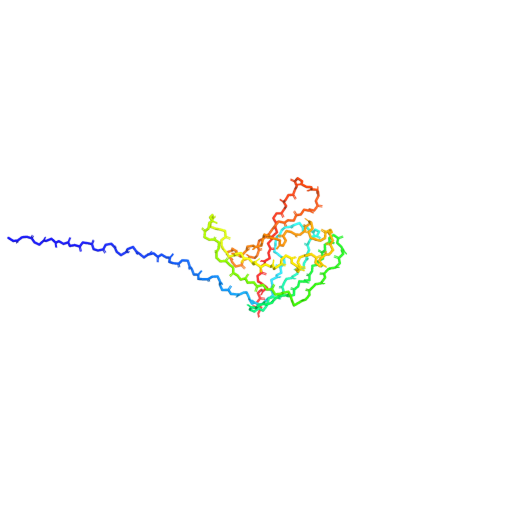2 111 THR A C 1
ATOM 864 O O . THR A 1 111 ? 6.710 1.113 -4.282 1.00 89.62 111 THR A O 1
ATOM 867 N N . THR A 1 112 ? 7.229 2.267 -6.126 1.00 87.94 112 THR A N 1
ATOM 868 C CA . THR A 1 112 ? 7.127 1.141 -7.061 1.00 87.94 112 THR A CA 1
ATOM 869 C C . THR A 1 112 ? 8.324 1.122 -7.998 1.00 87.94 112 THR A C 1
ATOM 871 O O . THR A 1 112 ? 8.867 2.181 -8.314 1.00 87.94 112 THR A O 1
ATOM 874 N N . GLU A 1 113 ? 8.693 -0.062 -8.473 1.00 84.94 113 GLU A N 1
ATOM 875 C CA . GLU A 1 113 ? 9.754 -0.286 -9.456 1.00 84.94 113 GLU A CA 1
ATOM 876 C C . GLU A 1 113 ? 9.101 -0.764 -10.760 1.00 84.94 113 GLU A C 1
ATOM 878 O O . GLU A 1 113 ? 8.807 -1.939 -10.939 1.00 84.94 113 GLU A O 1
ATOM 883 N N . PHE A 1 114 ? 8.779 0.160 -11.671 1.00 70.12 114 PHE A N 1
ATOM 884 C CA . PHE A 1 114 ? 8.111 -0.190 -12.939 1.00 70.12 114 PHE A CA 1
ATOM 885 C C . PHE A 1 114 ? 9.037 -0.243 -14.157 1.00 70.12 114 PHE A C 1
ATOM 887 O O . PHE A 1 114 ? 8.596 -0.701 -15.211 1.00 70.12 114 PHE A O 1
ATOM 894 N N . ASP A 1 115 ? 10.294 0.190 -14.028 1.00 61.16 115 ASP A N 1
ATOM 895 C CA . ASP A 1 115 ? 11.234 0.326 -15.150 1.00 61.16 115 ASP A CA 1
ATOM 896 C C . ASP A 1 115 ? 12.697 -0.006 -14.737 1.00 61.16 115 ASP A C 1
ATOM 898 O O . ASP A 1 115 ? 13.653 0.525 -15.299 1.00 61.16 115 ASP A O 1
ATOM 902 N N . GLY A 1 116 ? 12.875 -0.917 -13.765 1.00 57.50 116 GLY A N 1
ATOM 903 C CA . GLY A 1 116 ? 14.176 -1.397 -13.268 1.00 57.50 116 GLY A CA 1
ATOM 904 C C . GLY A 1 116 ? 14.615 -0.797 -11.922 1.00 57.50 116 GLY A C 1
ATOM 905 O O . GLY A 1 116 ? 14.056 0.199 -11.464 1.00 57.50 116 GLY A O 1
ATOM 906 N N . PHE A 1 117 ? 15.648 -1.403 -11.315 1.00 54.41 117 PHE A N 1
ATOM 907 C CA . PHE A 1 117 ? 16.149 -1.128 -9.952 1.00 54.41 117 PHE A CA 1
ATOM 908 C C . PHE A 1 117 ? 16.548 0.336 -9.666 1.00 54.41 117 PHE A C 1
ATOM 910 O O . PHE A 1 117 ? 16.717 0.711 -8.510 1.00 54.41 117 PHE A O 1
ATOM 917 N N . GLU A 1 118 ? 16.727 1.177 -10.689 1.00 57.38 118 GLU A N 1
ATOM 918 C CA . GLU A 1 118 ? 17.167 2.573 -10.523 1.00 57.38 118 GLU A CA 1
ATOM 919 C C . GLU A 1 118 ? 16.008 3.583 -10.414 1.00 57.38 118 GLU A C 1
ATOM 921 O O . GLU A 1 118 ? 16.238 4.763 -10.153 1.00 57.38 118 GLU A O 1
ATOM 926 N N . SER A 1 119 ? 14.757 3.148 -10.596 1.00 63.25 119 SER A N 1
ATOM 927 C CA . SER A 1 119 ? 13.602 4.039 -10.757 1.00 63.25 119 SER A CA 1
ATOM 928 C C . SER A 1 119 ? 12.509 3.771 -9.715 1.00 63.25 119 SER A C 1
ATOM 930 O O . SER A 1 119 ? 11.411 3.306 -10.039 1.00 63.25 119 SER A O 1
ATOM 932 N N . LEU A 1 120 ? 12.778 4.122 -8.454 1.00 83.50 120 LEU A N 1
ATOM 933 C CA . LEU A 1 120 ? 11.742 4.181 -7.420 1.00 83.50 120 LEU A CA 1
ATOM 934 C C . LEU A 1 120 ? 10.749 5.303 -7.751 1.00 83.50 120 LEU A C 1
ATOM 936 O O . LEU A 1 120 ? 11.059 6.487 -7.632 1.00 83.50 120 LEU A O 1
ATOM 940 N N . THR A 1 121 ? 9.537 4.933 -8.160 1.00 88.00 121 THR A N 1
ATOM 941 C CA . THR A 1 121 ? 8.475 5.891 -8.491 1.00 88.00 121 THR A CA 1
ATOM 942 C C . THR A 1 121 ? 7.478 5.994 -7.339 1.00 88.00 121 THR A C 1
ATOM 944 O O . THR A 1 121 ? 6.846 4.983 -7.011 1.00 88.00 121 THR A O 1
ATOM 947 N N . PRO A 1 122 ? 7.277 7.185 -6.742 1.00 90.50 122 PRO A N 1
ATOM 948 C CA . PRO A 1 122 ? 6.264 7.385 -5.715 1.00 90.50 122 PRO A CA 1
ATOM 949 C C . PRO A 1 122 ? 4.854 7.131 -6.250 1.00 90.50 122 PRO A C 1
ATOM 951 O O . PRO A 1 122 ? 4.499 7.536 -7.362 1.00 90.50 122 PRO A O 1
ATOM 954 N N . VAL A 1 123 ? 4.021 6.505 -5.430 1.00 92.81 123 VAL A N 1
ATOM 955 C CA . VAL A 1 123 ? 2.599 6.306 -5.689 1.00 92.81 123 VAL A CA 1
ATOM 956 C C . VAL A 1 123 ? 1.807 6.708 -4.456 1.00 92.81 123 VAL A C 1
ATOM 958 O O . VAL A 1 123 ? 2.227 6.463 -3.325 1.00 92.81 123 VAL A O 1
ATOM 961 N N . THR A 1 124 ? 0.652 7.334 -4.687 1.00 95.12 124 THR A N 1
ATOM 962 C CA . THR A 1 124 ? -0.260 7.709 -3.606 1.00 95.12 124 THR A CA 1
ATOM 963 C C . THR A 1 124 ? -1.641 7.109 -3.800 1.00 95.12 124 THR A C 1
ATOM 965 O O . THR A 1 124 ? -2.144 7.026 -4.926 1.00 95.12 124 THR A O 1
ATOM 968 N N . PHE A 1 125 ? -2.281 6.730 -2.696 1.00 96.00 125 PHE A N 1
ATOM 969 C CA . PHE A 1 125 ? -3.683 6.326 -2.651 1.00 96.00 125 PHE A CA 1
ATOM 970 C C . PHE A 1 125 ? -4.423 7.208 -1.655 1.00 96.00 125 PHE A C 1
ATOM 972 O O . PHE A 1 125 ? -3.962 7.415 -0.537 1.00 96.00 125 PHE A O 1
ATOM 979 N N . LYS A 1 126 ? -5.585 7.721 -2.052 1.00 95.44 126 LYS A N 1
ATOM 980 C CA . LYS A 1 126 ? -6.415 8.588 -1.207 1.00 95.44 126 LYS A CA 1
ATOM 981 C C . LYS A 1 126 ? -7.736 7.917 -0.900 1.00 95.44 126 LYS A C 1
ATOM 983 O O . LYS A 1 126 ? -8.237 7.144 -1.720 1.00 95.44 126 LYS A O 1
ATOM 988 N N . LYS A 1 127 ? -8.331 8.257 0.244 1.00 93.69 127 LYS A N 1
ATOM 989 C CA . LYS A 1 127 ? -9.675 7.790 0.585 1.00 93.69 127 LYS A CA 1
ATOM 990 C C . LYS A 1 127 ? -10.644 8.189 -0.528 1.00 93.69 127 LYS A C 1
ATOM 992 O O . LYS A 1 127 ? -10.681 9.343 -0.955 1.00 93.69 127 LYS A O 1
ATOM 997 N N . GLN A 1 128 ? -11.399 7.219 -1.026 1.00 91.81 128 GLN A N 1
ATOM 998 C CA . GLN A 1 128 ? -12.486 7.465 -1.954 1.00 91.81 128 GLN A CA 1
ATOM 999 C C . GLN A 1 128 ? -13.510 8.333 -1.221 1.00 91.81 128 GLN A C 1
ATOM 1001 O O . GLN A 1 128 ? -14.009 7.942 -0.166 1.00 91.81 128 GLN A O 1
ATOM 1006 N N . GLY A 1 129 ? -13.777 9.532 -1.741 1.00 76.81 129 GLY A N 1
ATOM 1007 C CA . GLY A 1 129 ? -14.805 10.391 -1.169 1.00 76.81 129 GLY A CA 1
ATOM 1008 C C . GLY A 1 129 ? -16.138 9.649 -1.169 1.00 76.81 129 GLY A C 1
ATOM 1009 O O . GLY A 1 129 ? -16.556 9.137 -2.208 1.00 76.81 129 GLY A O 1
ATOM 1010 N N . THR A 1 130 ? -16.789 9.572 -0.012 1.00 47.28 130 THR A N 1
ATOM 1011 C CA . THR A 1 130 ? -18.237 9.372 0.046 1.00 47.28 130 THR A CA 1
ATOM 1012 C C . THR A 1 130 ? -18.864 10.556 -0.674 1.00 47.28 130 THR A C 1
ATOM 1014 O O . THR A 1 130 ? -18.716 11.688 -0.213 1.00 47.28 130 THR A O 1
ATOM 1017 N N . GLN A 1 131 ? -19.453 10.300 -1.842 1.00 33.59 131 GLN A N 1
ATOM 1018 C CA . GLN A 1 131 ? -20.404 11.232 -2.445 1.00 33.59 131 GLN A CA 1
ATOM 1019 C C . GLN A 1 131 ? -21.620 11.390 -1.535 1.00 33.59 131 GLN A C 1
ATOM 1021 O O . GLN A 1 131 ? -21.980 10.388 -0.873 1.00 33.59 131 GLN A O 1
#

pLDDT: mean 80.7, std 17.11, range [33.59, 97.06]

Secondary structure (DSSP, 8-state):
--------------PPPP-PPP-EEEEEEES-TTEEEEEEE-SSEEEEEEEETTEEEEEEEEE-EEEE-TGGG--EEEE--HHHHTTS-HHHHHHB-TTS-EEETTEEEEEEESS-TT-EEEEEEEEPP--

Solvent-accessible surface area (backbone atoms only — not comparable to full-atom values): 7638 Å² total; per-residue (Å²): 141,81,86,82,83,82,80,79,80,79,77,76,76,76,72,76,76,77,50,70,61,52,72,48,47,26,31,63,70,51,52,61,86,51,54,46,46,38,37,40,33,41,71,50,31,30,31,42,41,38,29,52,76,85,43,80,46,76,51,68,73,41,61,49,47,55,40,73,40,78,73,87,75,56,40,24,33,50,47,57,58,64,81,61,56,69,73,44,58,68,65,58,50,70,27,40,36,67,90,55,29,25,40,45,97,77,24,42,37,33,38,28,38,86,81,48,99,89,41,76,40,62,32,33,27,31,63,59,77,82,125

Foldseek 3Di:
DDDDDDDPPPPPPPPPDPDFADAAKWWWDDKDPQKGFIWGDDRFFIWGWIRHNNRTDTDGGFGWDWDAPVPPLQAIWTGGDVVVLVVDDPQCSQFWQNVTWTQDPQKIWDWGDNPDPVDTMIIIIHHDDDD

Radius of gyration: 19.62 Å; Cα contacts (8 Å, |Δi|>4): 239; chains: 1; bounding box: 38×60×65 Å

Nearest PDB structures (foldseek):
  3rby-assembly1_B  TM=5.119E-01  e=3.511E-01  Saccharomyces cerevisiae
  2qzp-assembly1_A  TM=2.323E-01  e=3.851E+00  Aeropyrum pernix
  6orp-assembly1_B  TM=2.821E-01  e=8.556E+00  Human immunodeficiency virus 1
  9d1w-assembly1_C  TM=2.328E-01  e=5.589E+00  Human immunodeficiency virus 1

Mean predi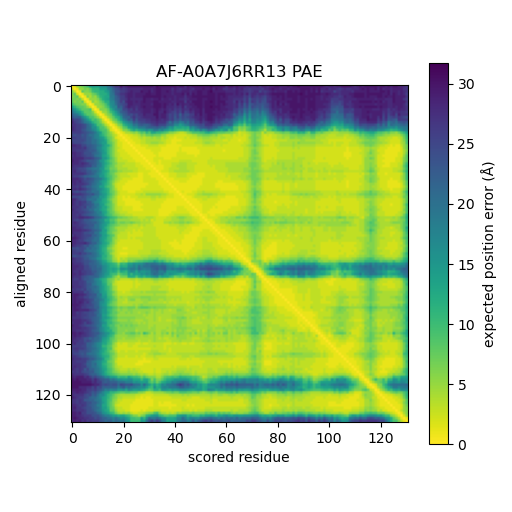cted aligned error: 9.17 Å

Organism: Perkinsus olseni (NCBI:txid32597)

Sequence (131 aa):
MRSLLSIIFSIRATQAAPCEPLDGILVKNSGPSKLTGSFKFTKTHFDMNLNYAGSPYRVENIPYSMVDVQDAGQGCELDIAESVLEKMPKNVREDVGLRLVFLYEGMLHFTTEFDGFESLTPVTFKKQGTQ